Protein AF-A0A956KQP2-F1 (afdb_monomer)

Structure (mmCIF, N/CA/C/O backbone):
data_AF-A0A956KQP2-F1
#
_entry.id   AF-A0A956KQP2-F1
#
loop_
_atom_site.group_PDB
_atom_site.id
_atom_site.type_symbol
_atom_site.label_atom_id
_atom_site.label_alt_id
_atom_site.label_comp_id
_atom_site.label_asym_id
_atom_site.label_entity_id
_atom_site.label_seq_id
_atom_site.pdbx_PDB_ins_code
_atom_site.Cartn_x
_atom_site.Cartn_y
_atom_site.Cartn_z
_atom_site.occupancy
_atom_site.B_iso_or_equiv
_atom_site.auth_seq_id
_atom_site.auth_comp_id
_atom_site.auth_asym_id
_atom_site.auth_atom_id
_atom_site.pdbx_PDB_model_num
ATOM 1 N N . MET A 1 1 ? -16.377 22.459 13.473 1.00 35.81 1 MET A N 1
ATOM 2 C CA . MET A 1 1 ? -16.032 22.060 12.093 1.00 35.81 1 MET A CA 1
ATOM 3 C C . MET A 1 1 ? -15.373 20.692 12.171 1.00 35.81 1 MET A C 1
ATOM 5 O O . MET A 1 1 ? -14.244 20.601 12.634 1.00 35.81 1 MET A O 1
ATOM 9 N N . LEU A 1 2 ? -16.110 19.627 11.850 1.00 42.81 2 LEU A N 1
ATOM 10 C CA . LEU A 1 2 ? -15.559 18.274 11.747 1.00 42.81 2 LEU A CA 1
ATOM 11 C C . LEU A 1 2 ? -14.680 18.237 10.490 1.00 42.81 2 LEU A C 1
ATOM 13 O O . LEU A 1 2 ? -15.192 18.401 9.386 1.00 42.81 2 LEU A O 1
ATOM 17 N N . ARG A 1 3 ? -13.360 18.099 10.662 1.00 45.62 3 ARG A N 1
ATOM 18 C CA . ARG A 1 3 ? -12.437 17.757 9.570 1.00 45.62 3 ARG A CA 1
ATOM 19 C C . ARG A 1 3 ? -12.939 16.433 8.985 1.00 45.62 3 ARG A C 1
ATOM 21 O O . ARG A 1 3 ? -12.941 15.434 9.701 1.00 45.62 3 ARG A O 1
ATOM 28 N N . GLY A 1 4 ? -13.389 16.429 7.729 1.00 45.94 4 GLY A N 1
ATOM 29 C CA . GLY A 1 4 ? -13.520 15.180 6.972 1.00 45.94 4 GLY A CA 1
ATOM 30 C C . GLY A 1 4 ? -12.193 14.413 7.070 1.00 45.94 4 GLY A C 1
ATOM 31 O O . GLY A 1 4 ? -11.145 15.060 7.162 1.00 45.94 4 GLY A O 1
ATOM 32 N N . PRO A 1 5 ? -12.206 13.074 7.156 1.00 53.56 5 PRO A N 1
ATOM 33 C CA . PRO A 1 5 ? -11.055 12.328 7.653 1.00 53.56 5 PRO A CA 1
ATOM 34 C C . PRO A 1 5 ? -9.794 12.431 6.783 1.00 53.56 5 PRO A C 1
ATOM 36 O O . PRO A 1 5 ? -8.728 12.085 7.285 1.00 53.56 5 PRO A O 1
ATOM 39 N N . PHE A 1 6 ? -9.880 12.957 5.557 1.00 56.66 6 PHE A N 1
ATOM 40 C CA . PHE A 1 6 ? -8.748 13.054 4.639 1.00 56.66 6 PHE A CA 1
ATOM 41 C C . PHE A 1 6 ? -8.795 14.384 3.860 1.00 56.66 6 PHE A C 1
ATOM 43 O O . PHE A 1 6 ? -9.768 14.640 3.146 1.00 56.66 6 PHE A O 1
ATOM 50 N N . PRO A 1 7 ? -7.815 15.293 4.029 1.00 51.97 7 PRO A N 1
ATOM 51 C CA . PRO A 1 7 ? -7.644 16.423 3.120 1.00 51.97 7 PRO A CA 1
ATOM 52 C C . PRO A 1 7 ? -7.165 15.883 1.763 1.00 51.97 7 PRO A C 1
ATOM 54 O O . PRO A 1 7 ? -6.287 15.029 1.734 1.00 51.97 7 PRO A O 1
ATOM 57 N N . GLY A 1 8 ? -7.764 16.362 0.668 1.00 50.50 8 GLY A N 1
ATOM 58 C CA . GLY A 1 8 ? -7.518 15.865 -0.690 1.00 50.50 8 GLY A CA 1
ATOM 59 C C . GLY A 1 8 ? -6.037 15.733 -1.062 1.00 50.50 8 GLY A C 1
ATOM 60 O O . GLY A 1 8 ? -5.220 16.545 -0.630 1.00 50.50 8 GLY A O 1
ATOM 61 N N . HIS A 1 9 ? -5.750 14.685 -1.842 1.00 56.44 9 HIS A N 1
ATOM 62 C CA . HIS A 1 9 ? -4.475 14.322 -2.471 1.00 56.44 9 HIS A CA 1
ATOM 63 C C . HIS A 1 9 ? -3.229 14.819 -1.709 1.00 56.44 9 HIS A C 1
ATOM 65 O O . HIS A 1 9 ? -2.564 15.787 -2.089 1.00 56.44 9 HIS A O 1
ATOM 71 N N . ARG A 1 10 ? -2.912 14.159 -0.588 1.00 64.38 10 ARG A N 1
ATOM 72 C CA . ARG A 1 10 ? -1.593 14.287 0.039 1.00 64.38 10 ARG A CA 1
ATOM 73 C C . ARG A 1 10 ? -0.629 13.385 -0.716 1.00 64.38 10 ARG A C 1
ATOM 75 O O . ARG A 1 10 ? -0.786 12.175 -0.672 1.00 64.38 10 ARG A O 1
ATOM 82 N N . ARG A 1 11 ? 0.374 13.977 -1.368 1.00 78.25 11 ARG A N 1
ATOM 83 C CA . ARG A 1 11 ? 1.488 13.218 -1.946 1.00 78.25 11 ARG A CA 1
ATOM 84 C C . ARG A 1 11 ? 2.177 12.443 -0.826 1.00 78.25 11 ARG A C 1
ATOM 86 O O . ARG A 1 11 ? 2.672 13.053 0.129 1.00 78.25 11 ARG A O 1
ATOM 93 N N . TYR A 1 12 ? 2.178 11.124 -0.928 1.00 84.56 12 TYR A N 1
ATOM 94 C CA . TYR A 1 12 ? 2.777 10.262 0.072 1.00 84.56 12 TYR A CA 1
ATOM 95 C C . TYR A 1 12 ? 4.297 10.346 0.013 1.00 84.56 12 TYR A C 1
ATOM 97 O O . TYR A 1 12 ? 4.912 10.372 -1.053 1.00 84.56 12 TYR A O 1
ATOM 105 N N . SER A 1 13 ? 4.939 10.320 1.180 1.00 90.81 13 SER A N 1
ATOM 106 C CA . SER A 1 13 ? 6.382 10.077 1.221 1.00 90.81 13 SER A CA 1
ATOM 107 C C . SER A 1 13 ? 6.631 8.580 1.033 1.00 90.81 13 SER A C 1
ATOM 109 O O . SER A 1 13 ? 6.332 7.784 1.919 1.00 90.81 13 SER A O 1
ATOM 111 N N . ILE A 1 14 ? 7.151 8.169 -0.126 1.00 93.06 14 ILE A N 1
ATOM 112 C CA . ILE A 1 14 ? 7.361 6.750 -0.453 1.00 93.06 14 ILE A CA 1
ATOM 113 C C . ILE A 1 14 ? 8.810 6.350 -0.181 1.00 93.06 14 ILE A C 1
ATOM 115 O O . ILE A 1 14 ? 9.753 6.812 -0.831 1.00 93.06 14 ILE A O 1
ATOM 119 N N . THR A 1 15 ? 8.995 5.450 0.784 1.00 94.19 15 THR A N 1
ATOM 120 C CA . THR A 1 15 ? 10.325 4.963 1.166 1.00 94.19 15 THR A CA 1
ATOM 121 C C . THR A 1 15 ? 10.953 4.091 0.078 1.00 94.19 15 THR A C 1
ATOM 123 O O . THR A 1 15 ? 10.266 3.405 -0.676 1.00 94.19 15 THR A O 1
ATOM 126 N N . HIS A 1 16 ? 12.288 4.038 0.033 1.00 93.06 16 HIS A N 1
ATOM 127 C CA . HIS A 1 16 ? 13.000 3.141 -0.887 1.00 93.06 16 HIS A CA 1
ATOM 128 C C . HIS A 1 16 ? 12.628 1.664 -0.669 1.00 93.06 16 HIS A C 1
ATOM 130 O O . HIS A 1 16 ? 12.463 0.925 -1.633 1.00 93.06 16 HIS A O 1
ATOM 136 N N . ARG A 1 17 ? 12.398 1.250 0.586 1.00 93.50 17 ARG A N 1
ATOM 137 C CA . ARG A 1 17 ? 11.933 -0.104 0.916 1.00 93.50 17 ARG A CA 1
ATOM 138 C C . ARG A 1 17 ? 10.581 -0.425 0.275 1.00 93.50 17 ARG A C 1
ATOM 140 O O . ARG A 1 17 ? 10.408 -1.530 -0.231 1.00 93.50 17 ARG A O 1
ATOM 147 N N . ALA A 1 18 ? 9.635 0.514 0.293 1.00 93.62 18 ALA A N 1
ATOM 148 C CA . ALA A 1 18 ? 8.341 0.327 -0.354 1.00 93.62 18 ALA A CA 1
ATOM 149 C C . ALA A 1 18 ? 8.488 0.134 -1.870 1.00 93.62 18 ALA A C 1
ATOM 151 O O . ALA A 1 18 ? 7.880 -0.782 -2.414 1.00 93.62 18 ALA A O 1
ATOM 152 N N . VAL A 1 19 ? 9.353 0.922 -2.519 1.00 93.94 19 VAL A N 1
ATOM 153 C CA . VAL A 1 19 ? 9.646 0.798 -3.959 1.00 93.94 19 VAL A CA 1
ATOM 154 C C . VAL A 1 19 ? 10.289 -0.546 -4.291 1.00 93.94 19 VAL A C 1
ATOM 156 O O . VAL A 1 19 ? 9.831 -1.233 -5.198 1.00 93.94 19 VAL A O 1
ATOM 159 N N . GLN A 1 20 ? 11.304 -0.964 -3.529 1.00 93.38 20 GLN A N 1
ATOM 160 C CA . GLN A 1 20 ? 11.955 -2.261 -3.731 1.00 93.38 20 GLN A CA 1
ATOM 161 C C . GLN A 1 20 ? 10.961 -3.416 -3.594 1.00 93.38 20 GLN A C 1
ATOM 163 O O . GLN A 1 20 ? 10.913 -4.294 -4.451 1.00 93.38 20 GLN A O 1
ATOM 168 N N . ARG A 1 21 ? 10.113 -3.389 -2.556 1.00 93.88 21 ARG A N 1
ATOM 169 C CA . ARG A 1 21 ? 9.081 -4.418 -2.374 1.00 93.88 21 ARG A CA 1
ATOM 170 C C . ARG A 1 21 ? 8.035 -4.390 -3.476 1.00 93.88 21 ARG A C 1
ATOM 172 O O . ARG A 1 21 ? 7.604 -5.454 -3.901 1.00 93.88 21 ARG A O 1
ATOM 179 N N . LEU A 1 22 ? 7.649 -3.214 -3.961 1.00 92.38 22 LEU A N 1
ATOM 180 C CA . LEU A 1 22 ? 6.743 -3.104 -5.101 1.00 92.38 22 LEU A CA 1
ATOM 181 C C . LEU A 1 22 ? 7.351 -3.746 -6.356 1.00 92.38 22 LEU A C 1
ATOM 183 O O . LEU A 1 22 ? 6.675 -4.533 -7.008 1.00 92.38 22 LEU A O 1
ATOM 187 N N . ARG A 1 23 ? 8.631 -3.482 -6.648 1.00 91.62 23 ARG A N 1
ATOM 188 C CA . ARG A 1 23 ? 9.341 -4.078 -7.792 1.00 91.62 23 ARG A CA 1
ATOM 189 C C . ARG A 1 23 ? 9.412 -5.605 -7.695 1.00 91.62 23 ARG A C 1
ATOM 191 O O . ARG A 1 23 ? 9.147 -6.291 -8.672 1.00 91.62 23 ARG A O 1
ATOM 198 N N . GLU A 1 24 ? 9.707 -6.141 -6.512 1.00 91.50 24 GLU A N 1
ATOM 199 C CA . GLU A 1 24 ? 9.720 -7.594 -6.276 1.00 91.50 24 GLU A CA 1
ATOM 200 C C . GLU A 1 24 ? 8.345 -8.246 -6.492 1.00 91.50 24 GLU A C 1
ATOM 202 O O . GLU A 1 24 ? 8.265 -9.382 -6.955 1.00 91.50 24 GLU A O 1
ATOM 207 N N . LEU A 1 25 ? 7.268 -7.545 -6.127 1.00 90.62 25 LEU A N 1
ATOM 208 C CA . LEU A 1 25 ? 5.897 -8.048 -6.231 1.00 90.62 25 LEU A CA 1
ATOM 209 C C . LEU A 1 25 ? 5.309 -7.880 -7.638 1.00 90.62 25 LEU A C 1
ATOM 211 O O . LEU A 1 25 ? 4.392 -8.614 -7.994 1.00 90.62 25 LEU A O 1
ATOM 215 N N . VAL A 1 26 ? 5.825 -6.939 -8.433 1.00 88.88 26 VAL A N 1
ATOM 216 C CA . VAL A 1 26 ? 5.285 -6.576 -9.751 1.00 88.88 26 VAL A CA 1
ATOM 217 C C . VAL A 1 26 ? 6.406 -6.560 -10.802 1.00 88.88 26 VAL A C 1
ATOM 219 O O . VAL A 1 26 ? 6.728 -5.506 -11.357 1.00 88.88 26 VAL A O 1
ATOM 222 N N . PRO A 1 27 ? 7.002 -7.724 -11.130 1.00 83.62 27 PRO A N 1
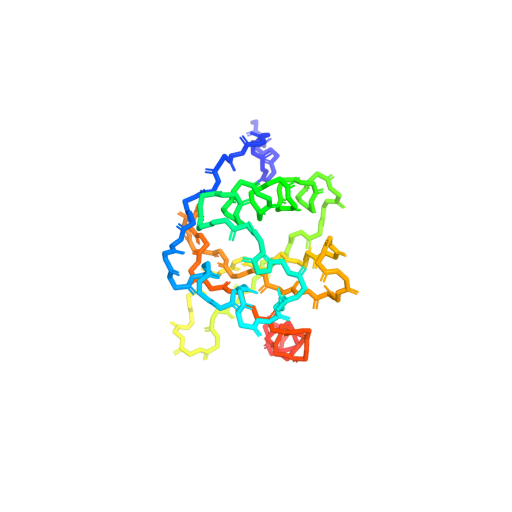ATOM 223 C CA . PRO A 1 27 ? 8.122 -7.801 -12.075 1.00 83.62 27 PRO A CA 1
ATOM 224 C C . PRO A 1 27 ? 7.743 -7.348 -13.493 1.00 83.62 27 PRO A C 1
ATOM 226 O O . PRO A 1 27 ? 8.588 -6.936 -14.278 1.00 83.62 27 PRO A O 1
ATOM 229 N N .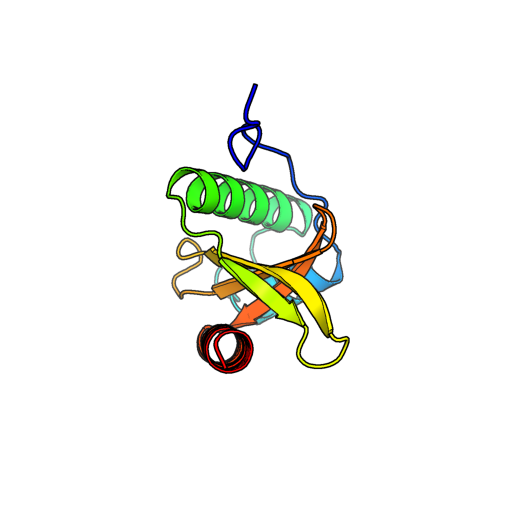 SER A 1 28 ? 6.452 -7.345 -13.838 1.00 84.00 28 SER A N 1
ATOM 230 C CA . SER A 1 28 ? 5.970 -6.824 -15.123 1.00 84.00 28 SER A CA 1
ATOM 231 C C . SER A 1 28 ? 6.201 -5.318 -15.321 1.00 84.00 28 SER A C 1
ATOM 233 O O . SER A 1 28 ? 5.936 -4.820 -16.410 1.00 84.00 28 SER A O 1
ATOM 235 N N . MET A 1 29 ? 6.643 -4.586 -14.291 1.00 81.19 29 MET A N 1
ATOM 236 C CA . MET A 1 29 ? 6.969 -3.155 -14.349 1.00 81.19 29 MET A CA 1
ATOM 237 C C . MET A 1 29 ? 8.479 -2.873 -14.301 1.00 81.19 29 MET A C 1
ATOM 239 O O . MET A 1 29 ? 8.879 -1.764 -13.956 1.00 81.19 29 MET A O 1
ATOM 243 N N . ASP A 1 30 ? 9.324 -3.846 -14.654 1.00 77.50 30 ASP A N 1
ATOM 244 C CA . ASP A 1 30 ? 10.786 -3.693 -14.616 1.00 77.50 30 ASP A CA 1
ATOM 245 C C . ASP A 1 30 ? 11.334 -2.555 -15.496 1.00 77.50 30 ASP A C 1
ATOM 247 O O . ASP A 1 30 ? 12.404 -2.021 -15.192 1.00 77.50 30 ASP A O 1
ATOM 251 N N . ASP A 1 31 ? 10.584 -2.142 -16.524 1.00 82.62 31 ASP A N 1
ATOM 252 C CA . ASP A 1 31 ? 10.921 -1.014 -17.403 1.00 82.62 31 ASP A CA 1
ATOM 253 C C . ASP A 1 31 ? 10.812 0.359 -16.712 1.00 82.62 31 ASP A C 1
ATOM 255 O O . ASP A 1 31 ? 11.362 1.344 -17.209 1.00 82.62 31 ASP A O 1
ATOM 259 N N . LEU A 1 32 ? 10.103 0.451 -15.579 1.00 86.50 32 LEU A N 1
ATOM 260 C CA . LEU A 1 32 ? 10.027 1.677 -14.786 1.00 86.50 32 LEU A CA 1
ATOM 261 C C . LEU A 1 32 ? 11.251 1.793 -13.879 1.00 86.50 32 LEU A C 1
ATOM 263 O O . LEU A 1 32 ? 11.676 0.826 -13.242 1.00 86.50 32 LEU A O 1
ATOM 267 N N . ASP A 1 33 ? 11.801 2.998 -13.773 1.00 90.38 33 ASP A N 1
ATOM 268 C CA . ASP A 1 33 ? 12.779 3.315 -12.741 1.00 90.38 33 ASP A CA 1
ATOM 269 C C . ASP A 1 33 ? 12.097 3.527 -11.375 1.00 90.38 33 ASP A C 1
ATOM 271 O O . ASP A 1 33 ? 10.873 3.471 -11.221 1.00 90.38 33 ASP A O 1
ATOM 275 N N . ASP A 1 34 ? 12.906 3.726 -10.336 1.00 90.00 34 ASP A N 1
ATOM 276 C CA . ASP A 1 34 ? 12.399 3.913 -8.977 1.00 90.00 34 ASP A CA 1
ATOM 277 C C . ASP A 1 34 ? 11.529 5.172 -8.830 1.00 90.00 34 ASP A C 1
ATOM 279 O O . ASP A 1 34 ? 10.714 5.233 -7.913 1.00 90.00 34 ASP A O 1
ATOM 283 N N . GLU A 1 35 ? 11.711 6.197 -9.666 1.00 90.69 35 GLU A N 1
ATOM 284 C CA . GLU A 1 35 ? 10.891 7.413 -9.632 1.00 90.69 35 GLU A CA 1
ATOM 285 C C . GLU A 1 35 ? 9.527 7.161 -10.282 1.00 90.69 35 GLU A C 1
ATOM 287 O O . GLU A 1 35 ? 8.503 7.423 -9.654 1.00 90.69 35 GLU A O 1
ATOM 292 N N . GLY A 1 36 ? 9.494 6.503 -11.442 1.00 91.75 36 GLY A N 1
ATOM 293 C CA . GLY A 1 36 ? 8.256 6.082 -12.094 1.00 91.75 36 GLY A CA 1
ATOM 294 C C . GLY A 1 36 ? 7.425 5.116 -11.246 1.00 91.75 36 GLY A C 1
ATOM 295 O O . GLY A 1 36 ? 6.200 5.230 -11.201 1.00 91.75 36 GLY A O 1
ATOM 296 N N . LEU A 1 37 ? 8.065 4.198 -10.511 1.00 91.50 37 LEU A N 1
ATOM 297 C CA . LEU A 1 37 ? 7.366 3.329 -9.554 1.00 91.50 37 LEU A CA 1
ATOM 298 C C . LEU A 1 37 ? 6.777 4.112 -8.374 1.00 91.50 37 LEU A C 1
ATOM 300 O O . LEU A 1 37 ? 5.694 3.765 -7.901 1.00 91.50 37 LEU A O 1
ATOM 304 N N . ARG A 1 38 ? 7.468 5.154 -7.891 1.00 92.38 38 ARG A N 1
ATOM 305 C CA . ARG A 1 38 ? 6.942 6.022 -6.827 1.00 92.38 38 ARG A CA 1
ATOM 306 C C . ARG A 1 38 ? 5.735 6.799 -7.308 1.00 92.38 38 ARG A C 1
ATOM 308 O O . ARG A 1 38 ? 4.717 6.757 -6.632 1.00 92.38 38 ARG A O 1
ATOM 315 N N . ASP A 1 39 ? 5.838 7.462 -8.453 1.00 91.62 39 ASP A N 1
ATOM 316 C CA . ASP A 1 39 ? 4.743 8.275 -8.979 1.00 91.62 39 ASP A CA 1
ATOM 317 C C . ASP A 1 39 ? 3.508 7.413 -9.253 1.00 91.62 39 ASP A C 1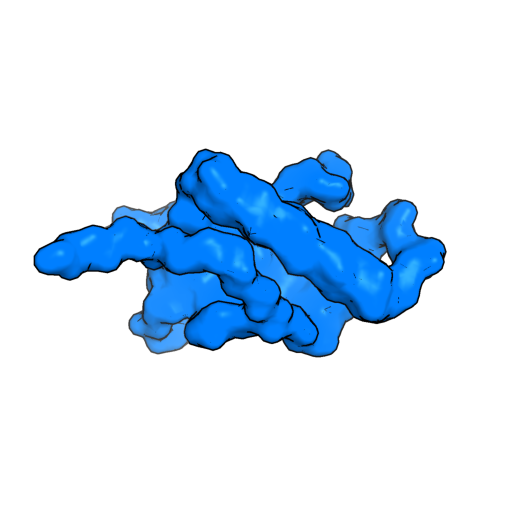
ATOM 319 O O . ASP A 1 39 ? 2.409 7.750 -8.824 1.00 91.62 39 ASP A O 1
ATOM 323 N N . ARG A 1 40 ? 3.690 6.225 -9.840 1.00 91.88 40 ARG A N 1
ATOM 324 C CA . ARG A 1 40 ? 2.579 5.298 -10.075 1.00 91.88 40 ARG A CA 1
ATOM 325 C C . ARG A 1 40 ? 1.957 4.766 -8.782 1.00 91.88 40 ARG A C 1
ATOM 327 O O . ARG A 1 40 ? 0.745 4.582 -8.711 1.00 91.88 40 ARG A O 1
ATOM 334 N N . LEU A 1 41 ? 2.771 4.491 -7.762 1.00 92.75 41 LEU A N 1
ATOM 335 C CA . LEU A 1 41 ? 2.256 4.087 -6.454 1.00 92.75 41 LEU A CA 1
ATOM 336 C C . LEU A 1 41 ? 1.501 5.238 -5.777 1.00 92.75 41 LEU A C 1
ATOM 338 O O . LEU A 1 41 ? 0.449 4.992 -5.201 1.00 92.75 41 LEU A O 1
ATOM 342 N N . ASP A 1 42 ? 2.004 6.468 -5.861 1.00 91.94 42 ASP A N 1
ATOM 343 C CA . ASP A 1 42 ? 1.345 7.660 -5.319 1.00 91.94 42 ASP A CA 1
ATOM 344 C C . ASP A 1 42 ? -0.025 7.892 -5.974 1.00 91.94 42 ASP A C 1
ATOM 346 O O . ASP A 1 42 ? -1.024 8.025 -5.268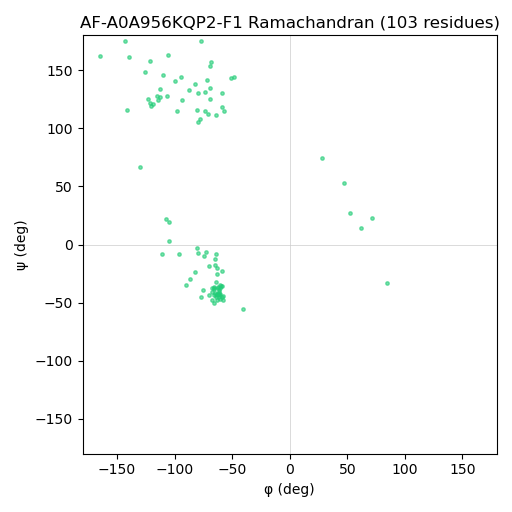 1.00 91.94 42 ASP A O 1
ATOM 350 N N . GLU A 1 43 ? -0.100 7.818 -7.307 1.00 91.88 43 GLU A N 1
ATOM 351 C CA . GLU A 1 43 ? -1.357 7.915 -8.062 1.00 91.88 43 GLU A CA 1
ATOM 352 C C . GLU A 1 43 ? -2.364 6.833 -7.643 1.00 91.88 43 GLU A C 1
ATOM 354 O O . GLU A 1 43 ? -3.529 7.130 -7.353 1.00 91.88 43 GLU A O 1
ATOM 359 N N . ALA A 1 44 ? -1.914 5.576 -7.554 1.00 92.44 44 ALA A N 1
ATOM 360 C CA . ALA A 1 44 ? -2.762 4.458 -7.151 1.00 92.44 44 ALA A CA 1
ATOM 361 C C . ALA A 1 44 ? -3.293 4.622 -5.716 1.00 92.44 44 ALA A C 1
ATOM 363 O O . ALA A 1 44 ? -4.448 4.287 -5.437 1.00 92.44 44 ALA A O 1
ATOM 364 N N . LEU A 1 45 ? -2.472 5.152 -4.804 1.00 91.88 45 LEU A N 1
ATOM 365 C CA . LEU A 1 45 ? -2.876 5.437 -3.427 1.00 91.88 45 LEU A CA 1
ATOM 366 C C . LEU A 1 45 ? -3.897 6.565 -3.366 1.00 91.88 45 LEU A C 1
ATOM 368 O O . LEU A 1 45 ? -4.931 6.398 -2.721 1.00 91.88 45 LEU A O 1
ATOM 372 N N . GLY A 1 46 ? -3.646 7.669 -4.068 1.00 89.75 46 GLY A N 1
ATOM 373 C CA . GLY A 1 46 ? -4.569 8.796 -4.126 1.00 89.75 46 GLY A CA 1
ATOM 374 C C . GLY A 1 46 ? -5.944 8.380 -4.646 1.00 89.75 46 GLY A C 1
ATOM 375 O O . GLY A 1 46 ? -6.965 8.698 -4.037 1.00 89.75 46 GLY A O 1
ATOM 376 N N . LYS A 1 47 ? -5.984 7.566 -5.705 1.00 90.50 47 LYS A N 1
ATOM 377 C CA . LYS A 1 47 ? -7.235 7.008 -6.231 1.00 90.50 47 LYS A CA 1
ATOM 378 C C . LYS A 1 47 ? -7.927 6.074 -5.238 1.00 90.50 47 LYS A C 1
ATOM 380 O O . LYS A 1 47 ? -9.134 6.171 -5.036 1.00 90.50 47 LYS A O 1
ATOM 385 N N . ALA A 1 48 ? -7.182 5.177 -4.594 1.00 90.19 48 ALA A N 1
ATOM 386 C CA . ALA A 1 48 ? -7.753 4.270 -3.603 1.00 90.19 48 ALA A CA 1
ATOM 387 C C . ALA A 1 48 ? -8.314 5.016 -2.375 1.00 90.19 48 ALA A C 1
ATOM 389 O O . ALA A 1 48 ? -9.310 4.583 -1.789 1.00 90.19 48 ALA A O 1
ATOM 390 N N . GLU A 1 49 ? -7.720 6.147 -1.993 1.00 87.12 49 GLU A N 1
ATOM 391 C CA . GLU A 1 49 ? -8.268 7.033 -0.964 1.00 87.12 49 GLU A CA 1
ATOM 392 C C . GLU A 1 49 ? -9.530 7.763 -1.404 1.00 87.12 49 GLU A C 1
ATOM 394 O O . GLU A 1 49 ? -10.485 7.837 -0.629 1.00 87.12 49 GLU A O 1
ATOM 399 N N . GLU A 1 50 ? -9.555 8.279 -2.633 1.00 88.19 50 GLU A N 1
ATOM 400 C CA . GLU A 1 50 ? -10.744 8.902 -3.221 1.00 88.19 50 GLU A CA 1
ATOM 401 C C . GLU A 1 50 ? -11.915 7.908 -3.298 1.00 88.19 50 GLU A C 1
ATOM 403 O O . GLU A 1 50 ? -13.056 8.274 -3.009 1.00 88.19 50 GLU A O 1
ATOM 408 N N . ASP A 1 51 ? -11.618 6.632 -3.557 1.00 88.75 51 ASP A N 1
ATOM 409 C CA . ASP A 1 51 ? -12.570 5.516 -3.508 1.00 88.75 51 ASP A CA 1
ATOM 410 C C . ASP A 1 51 ? -12.984 5.118 -2.072 1.00 88.75 51 ASP A C 1
ATOM 412 O O . ASP A 1 51 ? -13.840 4.249 -1.883 1.00 88.75 51 ASP A O 1
ATOM 416 N N . GLY A 1 52 ? -12.376 5.706 -1.036 1.00 87.50 52 GLY A N 1
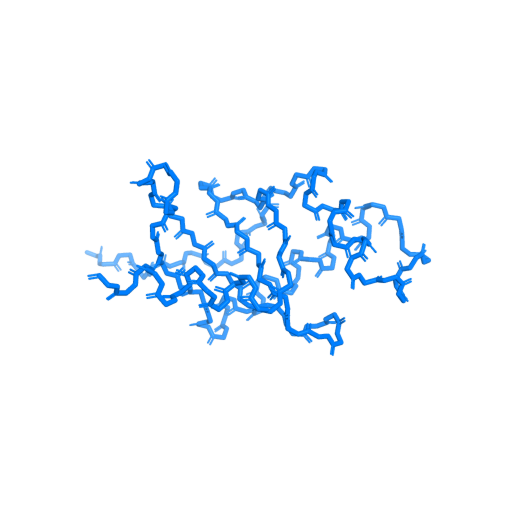ATOM 417 C CA . GLY A 1 52 ? -12.658 5.397 0.367 1.00 87.50 52 GLY A CA 1
ATOM 418 C C . GLY A 1 52 ? -12.153 4.025 0.826 1.00 87.50 52 GLY A C 1
ATOM 419 O O . GLY A 1 52 ? -12.671 3.478 1.800 1.00 87.50 52 GLY A O 1
ATOM 420 N N . LYS A 1 53 ? -11.148 3.453 0.148 1.00 89.44 53 LYS A N 1
ATOM 421 C CA . LYS A 1 53 ? -10.608 2.113 0.444 1.00 89.44 53 LYS A CA 1
ATOM 422 C C . LYS A 1 53 ? -9.635 2.081 1.631 1.00 89.44 53 LYS A C 1
ATOM 424 O O . LYS A 1 53 ? -9.211 1.001 2.038 1.00 89.44 53 LYS A O 1
ATOM 429 N N . ALA A 1 54 ? -9.256 3.234 2.182 1.00 89.88 54 ALA A N 1
ATOM 430 C CA . ALA A 1 54 ? -8.300 3.321 3.282 1.00 89.88 54 ALA A CA 1
ATOM 431 C C . ALA A 1 54 ? -8.868 2.758 4.595 1.00 89.88 54 ALA A C 1
ATOM 433 O O . ALA A 1 54 ? -9.895 3.215 5.100 1.00 89.88 54 ALA A O 1
ATOM 434 N N . VAL A 1 55 ? -8.157 1.798 5.192 1.00 89.62 55 VAL A N 1
ATOM 435 C CA . VAL A 1 55 ? -8.556 1.138 6.440 1.00 89.62 55 VAL A CA 1
ATOM 436 C C . VAL A 1 55 ? -7.573 1.471 7.554 1.00 89.62 55 VAL A C 1
ATOM 438 O O . VAL A 1 55 ? -6.374 1.226 7.444 1.00 89.62 55 VAL A O 1
ATOM 441 N N . ARG A 1 56 ? -8.085 2.006 8.665 1.00 87.75 56 ARG A N 1
ATOM 442 C CA . ARG A 1 56 ? -7.302 2.207 9.892 1.00 87.75 56 ARG A CA 1
ATOM 443 C C . ARG A 1 56 ? -7.202 0.890 10.651 1.00 87.75 56 ARG A C 1
ATOM 445 O O . ARG A 1 56 ? -8.219 0.250 10.896 1.00 87.75 56 ARG A O 1
ATOM 452 N N . THR A 1 57 ? -5.993 0.517 11.041 1.00 83.38 57 THR A N 1
ATOM 453 C CA . THR A 1 57 ? -5.711 -0.691 11.821 1.00 83.38 57 THR A CA 1
ATOM 454 C C . THR A 1 57 ? -4.581 -0.422 12.819 1.00 83.38 57 THR A C 1
ATOM 456 O O . THR A 1 57 ? -3.973 0.651 12.810 1.00 83.38 57 THR A O 1
ATOM 459 N N . LEU A 1 58 ? -4.280 -1.394 13.675 1.00 80.31 58 LEU A N 1
ATOM 460 C CA . LEU A 1 58 ? -3.080 -1.395 14.507 1.00 80.31 58 LEU A CA 1
ATOM 461 C C . LEU A 1 58 ? -2.000 -2.284 13.883 1.00 80.31 58 LEU A C 1
ATOM 463 O O . LEU A 1 58 ? -2.287 -3.350 13.335 1.00 80.31 58 LEU A O 1
ATOM 467 N N . ASP A 1 59 ? -0.751 -1.834 13.962 1.00 76.94 59 ASP A N 1
ATOM 468 C CA . ASP A 1 59 ? 0.424 -2.659 13.708 1.00 76.94 59 ASP A CA 1
ATOM 469 C C . ASP A 1 59 ? 0.471 -3.757 14.779 1.00 76.94 59 ASP A C 1
ATOM 471 O O . ASP A 1 59 ? 0.679 -3.471 15.957 1.00 76.94 59 ASP A O 1
ATOM 475 N N . ALA A 1 60 ? 0.259 -5.016 14.396 1.00 64.25 60 ALA A N 1
ATOM 476 C CA . ALA A 1 60 ? 0.175 -6.118 15.356 1.00 64.25 60 ALA A CA 1
ATOM 477 C C . ALA A 1 60 ? 1.494 -6.380 16.115 1.00 64.25 60 ALA A C 1
ATOM 479 O O . ALA A 1 60 ? 1.476 -7.053 17.144 1.00 64.25 60 ALA A O 1
ATOM 480 N N . MET A 1 61 ? 2.635 -5.888 15.617 1.00 68.88 61 MET A N 1
ATOM 481 C CA . MET A 1 61 ? 3.931 -6.036 16.284 1.00 68.88 61 MET A CA 1
ATOM 482 C C . MET A 1 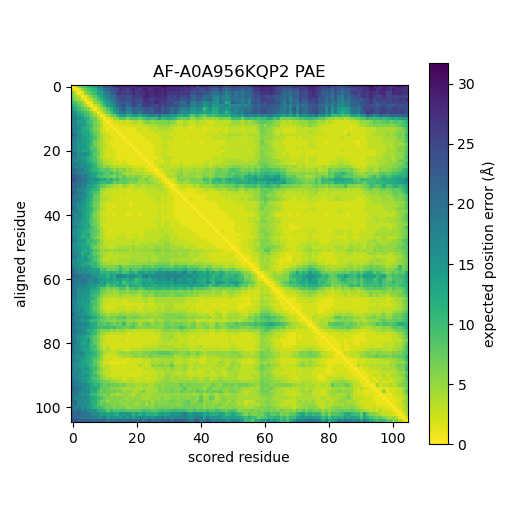61 ? 4.225 -4.871 17.233 1.00 68.88 61 MET A C 1
ATOM 484 O O . MET A 1 61 ? 4.851 -5.085 18.270 1.00 68.88 61 MET A O 1
ATOM 488 N N . LEU A 1 62 ? 3.789 -3.655 16.891 1.00 67.62 62 LEU A N 1
ATOM 489 C CA . LEU A 1 62 ? 4.138 -2.427 17.617 1.00 67.62 62 LEU A CA 1
ATOM 490 C C . LEU A 1 62 ? 2.967 -1.793 18.387 1.00 67.62 62 LEU A C 1
ATOM 492 O O . LEU A 1 62 ? 3.190 -0.881 19.175 1.00 67.62 62 LEU A O 1
ATOM 496 N N . ASN A 1 63 ? 1.732 -2.277 18.206 1.00 73.88 63 ASN A N 1
ATOM 497 C CA . ASN A 1 63 ? 0.493 -1.661 18.709 1.00 73.88 63 ASN A CA 1
ATOM 498 C C . ASN A 1 63 ? 0.347 -0.176 18.329 1.00 73.88 63 ASN A C 1
ATOM 500 O O . ASN A 1 63 ? -0.309 0.603 19.022 1.00 73.88 63 ASN A O 1
ATOM 504 N N . GLU A 1 64 ? 0.953 0.223 17.214 1.00 81.00 64 GLU A N 1
ATOM 505 C CA . GLU A 1 64 ? 0.899 1.590 16.708 1.00 81.00 64 GLU A CA 1
ATOM 506 C C . GLU A 1 64 ? -0.228 1.743 15.679 1.00 81.00 64 GLU A C 1
ATOM 508 O O . GLU A 1 64 ? -0.462 0.824 14.888 1.00 81.00 64 GLU A O 1
ATOM 513 N N . PRO A 1 65 ? -0.915 2.898 15.627 1.00 83.50 65 PRO A N 1
ATOM 514 C CA . PRO A 1 65 ? -1.857 3.195 14.556 1.00 83.50 65 PRO A CA 1
ATOM 515 C C . PRO A 1 65 ? -1.178 3.170 13.185 1.00 83.50 65 PRO A C 1
ATOM 517 O O . PRO A 1 65 ? -0.168 3.836 12.967 1.00 83.50 65 PRO A O 1
ATOM 520 N N . GLN A 1 66 ? -1.772 2.451 12.238 1.00 87.81 66 GLN A N 1
ATOM 521 C CA . GLN A 1 66 ? -1.352 2.456 10.840 1.00 87.81 66 GLN A CA 1
ATOM 522 C C . GLN A 1 66 ? -2.564 2.453 9.905 1.00 87.81 66 GLN A C 1
ATOM 524 O O . GLN A 1 66 ? -3.681 2.096 10.292 1.00 87.81 66 GLN A O 1
ATOM 529 N N . VAL A 1 67 ? -2.345 2.843 8.654 1.00 90.31 67 VAL A N 1
ATOM 530 C CA . VAL A 1 67 ? -3.359 2.776 7.599 1.00 90.31 67 VAL A CA 1
ATOM 531 C C . VAL A 1 67 ? -2.928 1.747 6.564 1.00 90.31 67 VAL A C 1
ATOM 533 O O . VAL A 1 67 ? -1.772 1.715 6.150 1.00 90.31 67 VAL A O 1
ATOM 536 N N . LEU A 1 68 ? -3.863 0.891 6.168 1.00 91.44 68 LEU A N 1
ATOM 537 C CA . LEU A 1 68 ? -3.724 -0.026 5.048 1.00 91.44 68 LEU A CA 1
ATOM 538 C C . LEU A 1 68 ? -4.574 0.479 3.893 1.00 91.44 68 LEU A C 1
ATOM 540 O O . LEU A 1 68 ? -5.772 0.709 4.065 1.00 91.44 68 LEU A O 1
ATOM 544 N N . ILE A 1 69 ? -3.965 0.612 2.719 1.00 92.56 69 ILE A N 1
ATOM 545 C CA . ILE A 1 69 ? -4.678 0.970 1.492 1.00 92.56 69 ILE A CA 1
ATOM 546 C C . ILE A 1 69 ? -4.483 -0.150 0.470 1.00 92.56 69 ILE A C 1
ATOM 548 O O . ILE A 1 69 ? -3.335 -0.439 0.114 1.00 92.56 69 ILE A O 1
ATOM 552 N N . PRO A 1 70 ? -5.564 -0.807 0.012 1.00 92.50 70 PRO A N 1
ATOM 553 C CA . PRO A 1 70 ? -5.480 -1.748 -1.090 1.00 92.50 70 PRO A CA 1
ATOM 554 C C . PRO A 1 70 ? -5.289 -0.989 -2.408 1.00 92.50 70 PRO A C 1
ATOM 556 O O . PRO A 1 70 ? -6.040 -0.062 -2.706 1.00 92.50 70 PRO A O 1
ATOM 559 N N . VAL A 1 71 ? -4.313 -1.417 -3.204 1.00 91.94 71 VAL A N 1
ATOM 560 C CA . VAL A 1 71 ? -4.039 -0.904 -4.549 1.00 91.94 71 VAL A CA 1
ATOM 561 C C . VAL A 1 71 ? -4.192 -2.035 -5.561 1.00 91.94 71 VAL A C 1
ATOM 563 O O . VAL A 1 71 ? -3.537 -3.070 -5.462 1.00 91.94 71 VAL A O 1
ATOM 566 N N . ASP A 1 72 ? -5.091 -1.851 -6.523 1.00 89.38 72 ASP A N 1
ATOM 567 C CA . ASP A 1 72 ? -5.459 -2.838 -7.544 1.00 89.38 72 ASP A CA 1
ATOM 568 C C . ASP A 1 72 ? -4.878 -2.527 -8.939 1.00 89.38 72 ASP A C 1
ATOM 570 O O .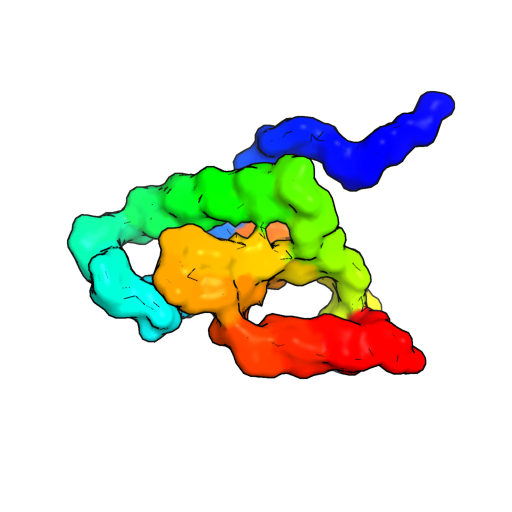 ASP A 1 72 ? -5.091 -3.272 -9.893 1.00 89.38 72 ASP A O 1
ATOM 574 N N . GLU A 1 73 ? -4.081 -1.462 -9.063 1.00 84.88 73 GLU A N 1
ATOM 575 C CA . GLU A 1 73 ? -3.525 -0.989 -10.344 1.00 84.88 73 GLU A CA 1
ATOM 576 C C . GLU A 1 73 ? -2.284 -1.753 -10.839 1.00 84.88 73 GLU A C 1
ATOM 578 O O . GLU A 1 73 ? -1.773 -1.490 -11.931 1.00 84.88 73 GLU A O 1
ATOM 583 N N . PHE A 1 74 ? -1.802 -2.713 -10.051 1.00 85.31 74 PHE A N 1
ATOM 584 C CA . PHE A 1 74 ? -0.577 -3.470 -10.314 1.00 85.31 74 PHE A CA 1
ATOM 585 C C . PHE A 1 74 ? -0.844 -4.902 -10.815 1.00 85.31 74 PHE A C 1
ATOM 587 O O . PHE A 1 74 ? 0.029 -5.761 -10.749 1.00 85.31 74 PHE A O 1
ATOM 594 N N . GLY A 1 75 ? -2.053 -5.174 -11.320 1.00 80.25 75 GLY A N 1
ATOM 595 C CA . GLY A 1 75 ? -2.472 -6.484 -11.841 1.00 80.25 75 GLY A CA 1
ATOM 596 C C . GLY A 1 75 ? -2.966 -7.452 -10.761 1.00 80.25 75 GLY A C 1
ATOM 597 O O . GLY A 1 75 ? -3.909 -8.204 -10.998 1.00 80.25 75 GLY A O 1
ATOM 598 N N . GLU A 1 76 ? -2.402 -7.372 -9.559 1.00 84.25 76 GLU A N 1
ATOM 599 C CA . GLU A 1 76 ? -2.913 -8.015 -8.349 1.00 84.25 76 GLU A CA 1
ATOM 600 C C . GLU A 1 76 ? -3.200 -6.971 -7.263 1.00 84.25 76 GLU A C 1
ATOM 602 O O . GLU A 1 76 ? -2.651 -5.869 -7.277 1.00 84.25 76 GLU A O 1
ATOM 607 N N . VAL A 1 77 ? -4.063 -7.322 -6.303 1.00 87.75 77 VAL A N 1
ATOM 608 C CA . VAL A 1 77 ? -4.336 -6.453 -5.151 1.00 87.75 77 VAL A CA 1
ATOM 609 C C . VAL A 1 77 ? -3.142 -6.498 -4.205 1.00 87.75 77 VAL A C 1
ATOM 611 O O . VAL A 1 77 ? -2.861 -7.530 -3.592 1.00 87.75 77 VAL A O 1
ATOM 614 N N . LEU A 1 78 ? -2.467 -5.368 -4.051 1.00 93.19 78 LEU A N 1
ATOM 615 C CA . LEU A 1 78 ? -1.426 -5.171 -3.050 1.00 93.19 78 LEU A CA 1
ATOM 616 C C . LEU A 1 78 ? -1.955 -4.287 -1.923 1.00 93.19 78 LEU A C 1
ATOM 618 O O . LEU A 1 78 ? -2.957 -3.598 -2.079 1.00 93.19 78 LEU A O 1
ATOM 622 N N . PHE A 1 79 ? -1.275 -4.291 -0.783 1.00 92.44 79 PHE A N 1
ATOM 623 C CA . PHE A 1 79 ? -1.597 -3.419 0.342 1.00 92.44 79 PHE A CA 1
ATOM 624 C C . PHE A 1 79 ? -0.405 -2.542 0.689 1.00 92.44 79 PHE A C 1
ATOM 626 O O . PHE A 1 79 ? 0.665 -3.047 1.027 1.00 92.44 79 PHE A O 1
ATOM 633 N N . ALA A 1 80 ? -0.590 -1.229 0.646 1.00 93.06 80 ALA A N 1
ATOM 634 C CA . ALA A 1 80 ? 0.392 -0.284 1.151 1.00 93.06 80 ALA A CA 1
ATOM 635 C C . ALA A 1 80 ? 0.162 -0.035 2.643 1.00 93.06 80 ALA A C 1
ATOM 637 O O . ALA A 1 80 ? -0.968 0.212 3.067 1.00 93.06 80 ALA A O 1
ATOM 638 N N . ILE A 1 81 ? 1.240 -0.081 3.429 1.00 92.00 81 ILE A N 1
ATOM 639 C CA . ILE A 1 81 ? 1.223 0.356 4.825 1.00 92.00 81 ILE A CA 1
ATOM 640 C C . ILE A 1 81 ? 1.660 1.811 4.879 1.00 92.00 81 ILE A C 1
ATOM 642 O O . ILE A 1 81 ? 2.770 2.149 4.456 1.00 92.00 81 ILE A O 1
ATOM 646 N N . ILE A 1 82 ? 0.813 2.642 5.471 1.00 90.81 82 ILE A N 1
ATOM 647 C CA . ILE A 1 82 ? 1.076 4.053 5.712 1.00 90.81 82 ILE A CA 1
ATOM 648 C C . ILE A 1 82 ? 1.197 4.288 7.213 1.00 90.81 82 ILE A C 1
ATOM 65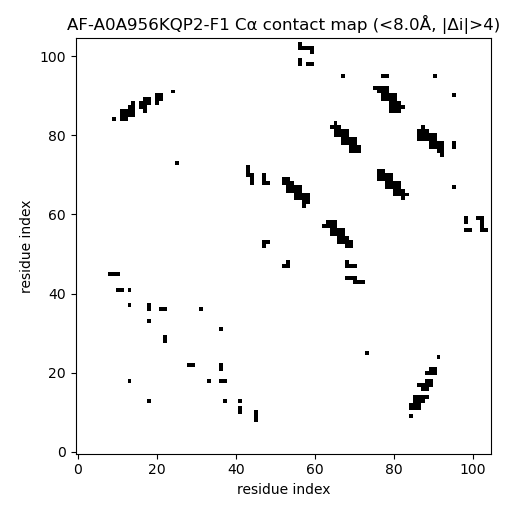0 O O . ILE A 1 82 ? 0.300 3.950 7.993 1.00 90.81 82 ILE A O 1
ATOM 654 N N . LYS A 1 83 ? 2.308 4.913 7.602 1.00 88.50 83 LYS A N 1
ATOM 655 C CA . LYS A 1 83 ? 2.548 5.449 8.944 1.00 88.50 83 LYS A CA 1
ATOM 656 C C . LYS A 1 83 ? 2.862 6.932 8.806 1.00 88.50 83 LYS A C 1
ATOM 658 O O . LYS A 1 83 ? 3.745 7.275 8.033 1.00 88.50 83 LYS A O 1
ATOM 663 N N . GLU A 1 84 ? 2.125 7.793 9.507 1.00 85.62 84 GLU A N 1
ATOM 664 C CA . GLU A 1 84 ? 2.352 9.252 9.503 1.00 85.62 84 GLU A CA 1
ATOM 665 C C . GLU A 1 84 ? 2.541 9.848 8.087 1.00 85.62 84 GLU A C 1
ATOM 667 O O . GLU A 1 84 ? 3.547 10.489 7.799 1.00 85.62 84 GLU A O 1
ATOM 672 N N . ASP A 1 85 ? 1.604 9.582 7.166 1.00 85.00 85 ASP A N 1
ATOM 673 C CA . ASP A 1 85 ? 1.662 10.036 5.759 1.00 85.00 85 ASP A CA 1
ATOM 674 C C . ASP A 1 85 ? 2.870 9.484 4.941 1.00 85.00 85 ASP A C 1
ATOM 676 O O . ASP A 1 85 ? 3.173 9.956 3.842 1.00 85.00 85 ASP A O 1
ATOM 680 N N . THR A 1 86 ? 3.560 8.454 5.445 1.00 89.44 86 THR A N 1
ATOM 681 C CA . THR A 1 86 ? 4.706 7.794 4.794 1.00 89.44 86 THR A CA 1
ATOM 682 C C . THR A 1 86 ? 4.380 6.347 4.432 1.00 89.44 86 THR A C 1
ATOM 684 O O . THR A 1 86 ? 3.993 5.557 5.294 1.00 89.44 86 THR A O 1
ATOM 687 N N . VAL A 1 87 ? 4.603 5.961 3.172 1.00 90.44 87 VAL A N 1
ATOM 688 C CA . VAL A 1 87 ? 4.485 4.567 2.723 1.00 90.44 87 VAL A CA 1
ATOM 689 C C . VAL A 1 87 ? 5.744 3.809 3.123 1.00 90.44 87 VAL A C 1
ATOM 691 O O . VAL A 1 87 ? 6.819 3.957 2.527 1.00 90.44 87 VAL A O 1
ATOM 694 N N . VAL A 1 88 ? 5.609 2.981 4.155 1.00 90.19 88 VAL A N 1
ATOM 695 C CA . VAL A 1 88 ? 6.737 2.261 4.760 1.00 90.19 88 VAL A CA 1
ATOM 696 C C . VAL A 1 88 ? 7.028 0.932 4.064 1.00 90.19 88 VAL A C 1
ATOM 698 O O . VAL A 1 88 ? 8.176 0.488 4.036 1.00 90.19 88 VAL A O 1
ATOM 701 N N . THR A 1 89 ? 6.008 0.286 3.492 1.00 92.44 89 THR A N 1
ATOM 702 C CA . THR A 1 89 ? 6.157 -0.940 2.696 1.00 92.44 89 THR A CA 1
ATOM 703 C C . THR A 1 89 ? 4.896 -1.232 1.886 1.00 92.44 89 THR A C 1
ATOM 705 O O . THR A 1 89 ? 3.812 -0.751 2.216 1.00 92.44 89 THR A O 1
ATOM 708 N N . VAL A 1 90 ? 5.043 -2.087 0.874 1.00 92.38 90 VAL A N 1
ATOM 709 C CA . VAL A 1 90 ? 3.941 -2.745 0.163 1.00 92.38 90 VAL A CA 1
ATOM 710 C C . VAL A 1 90 ? 3.936 -4.235 0.515 1.00 92.38 90 VAL A C 1
ATOM 712 O O . VAL A 1 90 ? 4.993 -4.825 0.767 1.00 92.38 90 VAL A O 1
ATOM 715 N N . LEU A 1 91 ? 2.748 -4.826 0.585 1.00 92.50 91 LEU A N 1
ATOM 716 C CA . LEU A 1 91 ? 2.505 -6.223 0.918 1.00 92.50 91 LEU A CA 1
ATOM 717 C C . LEU A 1 91 ? 1.671 -6.907 -0.173 1.00 92.50 91 LEU A C 1
ATOM 719 O O . LEU A 1 91 ? 0.789 -6.268 -0.750 1.00 92.50 91 LEU A O 1
ATOM 723 N N . PRO A 1 92 ? 1.874 -8.214 -0.413 1.00 92.19 92 PRO A N 1
ATOM 724 C CA . PRO A 1 92 ? 0.957 -8.993 -1.234 1.00 92.19 92 PRO A CA 1
ATOM 725 C C . PRO A 1 92 ? -0.392 -9.160 -0.526 1.00 92.19 92 PRO A C 1
ATOM 727 O O . PRO A 1 92 ? -0.466 -9.132 0.709 1.00 92.19 92 PRO A O 1
ATOM 730 N N . LYS A 1 93 ? -1.441 -9.423 -1.312 1.00 88.38 93 LYS A N 1
ATOM 731 C CA . LYS A 1 93 ? -2.828 -9.588 -0.852 1.00 88.38 93 LYS A CA 1
ATOM 732 C C . LYS A 1 93 ? -2.968 -10.376 0.454 1.00 88.38 93 LYS A C 1
ATOM 734 O O . LYS A 1 93 ? -3.507 -9.855 1.424 1.00 88.38 93 LYS A O 1
ATOM 739 N N . GLY A 1 94 ? -2.428 -11.597 0.495 1.00 87.31 94 GLY A N 1
ATOM 740 C CA . GLY A 1 94 ? -2.611 -12.500 1.637 1.00 87.31 94 GLY A CA 1
ATOM 741 C C . GLY A 1 94 ? -2.069 -11.947 2.960 1.00 87.31 94 GLY A C 1
ATOM 742 O O . GLY A 1 94 ? -2.685 -12.144 4.000 1.00 87.31 94 GLY A O 1
ATOM 743 N N . HIS A 1 95 ? -0.965 -11.192 2.926 1.00 85.12 95 HIS A N 1
ATOM 744 C CA . HIS A 1 95 ? -0.413 -10.577 4.138 1.00 85.12 95 HIS A CA 1
ATOM 745 C C . HIS A 1 95 ? -1.241 -9.366 4.581 1.00 85.12 95 HIS A C 1
ATOM 747 O O . HIS A 1 95 ? -1.457 -9.173 5.774 1.00 85.12 95 HIS A O 1
ATOM 753 N N . GLY A 1 96 ? -1.715 -8.552 3.634 1.00 82.75 96 GLY A N 1
ATOM 754 C CA . GLY A 1 96 ? -2.583 -7.418 3.954 1.00 82.75 96 GLY A CA 1
ATOM 755 C C . GLY A 1 96 ? -3.915 -7.861 4.560 1.00 82.75 96 GLY A C 1
ATOM 756 O O . GLY A 1 96 ? -4.332 -7.319 5.582 1.00 82.75 96 GLY A O 1
ATOM 757 N N . GLU A 1 97 ? -4.539 -8.898 3.995 1.00 85.69 97 GLU A N 1
ATOM 758 C CA . GLU A 1 97 ? -5.777 -9.488 4.521 1.00 85.69 97 GLU A CA 1
ATOM 759 C C . GLU A 1 97 ? -5.596 -10.047 5.938 1.00 85.69 97 GLU A C 1
ATOM 761 O O . GLU A 1 97 ? -6.463 -9.852 6.789 1.00 85.69 97 GLU A O 1
ATOM 766 N N . GLU A 1 98 ? -4.455 -10.678 6.229 1.00 85.00 98 GLU A N 1
ATOM 767 C CA . GLU A 1 98 ? -4.146 -11.175 7.572 1.00 85.00 98 GLU A CA 1
ATOM 768 C C . GLU A 1 98 ? -4.050 -10.037 8.602 1.00 8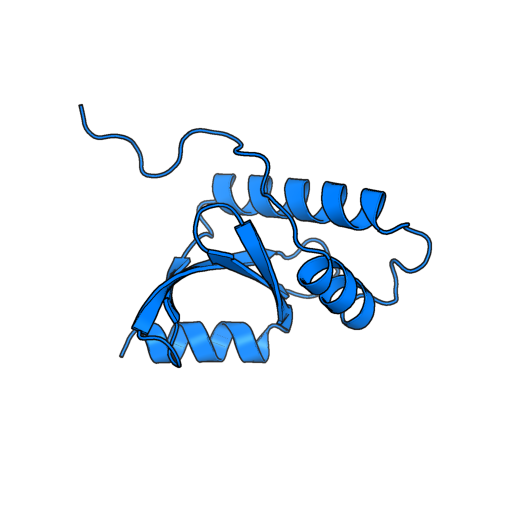5.00 98 GLU A C 1
ATOM 770 O O . GLU A 1 98 ? -4.594 -10.150 9.703 1.00 85.00 98 GLU A O 1
ATOM 775 N N . ILE A 1 99 ? -3.406 -8.917 8.253 1.00 83.69 99 ILE A N 1
ATOM 776 C CA . ILE A 1 99 ? -3.324 -7.753 9.149 1.00 83.69 99 ILE A CA 1
ATOM 777 C C . ILE A 1 99 ? -4.716 -7.162 9.386 1.00 83.69 99 ILE A C 1
ATOM 779 O O . ILE A 1 99 ? -5.045 -6.830 10.524 1.00 83.69 99 ILE A O 1
ATOM 783 N N . LEU A 1 100 ? -5.544 -7.060 8.342 1.00 81.94 100 LEU A N 1
ATOM 784 C CA . LEU A 1 100 ? -6.915 -6.566 8.476 1.00 81.94 100 LEU A CA 1
ATOM 785 C C . LEU A 1 100 ? -7.760 -7.452 9.397 1.00 81.94 100 LEU A C 1
ATOM 787 O O . LEU A 1 100 ? -8.506 -6.924 10.216 1.00 81.94 100 LEU A O 1
ATOM 791 N N . GLN A 1 101 ? -7.625 -8.777 9.304 1.00 82.06 101 GLN A N 1
ATOM 792 C CA . GLN A 1 101 ? -8.327 -9.702 10.199 1.00 82.06 101 GLN A CA 1
ATOM 793 C C . GLN A 1 101 ? -7.857 -9.562 11.651 1.00 82.06 101 GLN A C 1
ATOM 795 O O . GLN A 1 101 ? -8.682 -9.526 12.560 1.00 82.06 101 GLN A O 1
ATOM 800 N N . ARG A 1 102 ? -6.542 -9.447 11.882 1.00 78.31 102 ARG A N 1
ATOM 801 C CA . ARG A 1 102 ? -5.977 -9.289 13.233 1.00 78.31 102 ARG A CA 1
ATOM 802 C C . ARG A 1 102 ? -6.334 -7.950 13.873 1.00 78.31 102 ARG A C 1
ATOM 804 O O . ARG A 1 102 ? -6.560 -7.906 15.072 1.00 78.31 102 ARG A O 1
ATOM 811 N N . GLY A 1 103 ? -6.378 -6.872 13.093 1.00 65.62 103 GLY A N 1
ATOM 812 C CA . GLY A 1 103 ? -6.697 -5.532 13.588 1.00 65.62 103 GLY A CA 1
ATOM 813 C C . GLY A 1 103 ? -8.172 -5.298 13.924 1.00 65.62 103 GLY A C 1
ATOM 814 O O . GLY A 1 103 ? -8.497 -4.259 14.493 1.00 65.62 103 GLY A O 1
ATOM 815 N N . GLN A 1 104 ? -9.058 -6.230 13.557 1.00 60.19 104 GLN A N 1
ATOM 816 C CA . GLN A 1 104 ? -10.489 -6.203 13.891 1.00 60.19 104 GLN A CA 1
ATOM 817 C C . GLN A 1 104 ? -10.846 -7.042 15.131 1.00 60.19 104 GLN A C 1
ATOM 819 O O . GLN A 1 104 ? -12.001 -6.999 15.559 1.00 60.19 104 GLN A O 1
ATOM 824 N N . ALA A 1 105 ? -9.897 -7.816 15.668 1.00 54.88 105 ALA A N 1
ATOM 825 C CA . ALA A 1 105 ? -10.067 -8.638 16.869 1.00 54.88 105 ALA A CA 1
ATOM 826 C C . ALA A 1 105 ? -9.818 -7.826 18.149 1.00 54.88 105 ALA A C 1
ATOM 828 O O . ALA A 1 105 ? -10.534 -8.090 19.142 1.00 54.88 105 ALA A O 1
#

Foldseek 3Di:
DDPDPDDAQDQFAEDPQALVQLCVVQVVVVVDDSVRSSVVVSVQQNVQVVVVQKDWFADPVPRHIWIWGWGPPRVATKIFIDDPSHGPHIGHPVVSVVRVVVRVD

Mean predicted aligned error: 6.79 Å

Sequence (105 aa):
MLRGPFPGHRRYSITHRAVQRLRELVPSMDDLDDEGLRDRLDEALGKAEEDGKAVRTLDAMLNEPQVLIPVDEFGEVLFAIIKEDTVVTVLPKGHGEEILQRGQA

Secondary structure (DSSP, 8-state):
----S--S----EE-HHHHHHHHHH-GGGTTS-HHHHHHHHHHHHHHHHHTT--EEEE-TTT--EEEEEEE-TTSS-EEEEEETTEEEEEEEHHHHHHHHHHTT-

pLDDT: mean 83.29, std 13.12, range [35.81, 94.19]

Radius of gyration: 13.47 Å; Cα contacts (8 Å, |Δi|>4): 147; chains: 1; bounding box: 29×35×36 Å

Solvent-accessible surface area (backbone atoms only — not comparable to full-atom values): 6048 Å² total; per-residue (Å²): 134,84,76,67,96,67,74,80,81,71,83,57,47,70,37,71,62,17,48,54,43,44,47,74,76,34,62,94,51,68,90,50,53,76,64,56,51,44,54,52,49,44,52,42,48,46,51,26,48,75,72,61,52,60,40,82,35,47,37,89,89,73,74,41,79,30,35,40,34,58,33,65,88,69,84,50,55,29,20,37,38,32,45,95,70,24,33,64,35,49,35,57,44,73,59,39,52,50,49,55,57,60,48,73,111

Nearest PDB structures (foldseek):
  1ncc-assembly1_N  TM=6.796E-01  e=3.310E+00  Influenza A virus (A/tern/Australia/G70C/1975(H11N9))
  7tol-assembly1_A  TM=6.003E-01  e=1.866E+00  Methanocaldococcus jannaschii
  3tvv-assembly1_A  TM=6.008E-01  e=3.759E+00  Saccharomyces cerevisiae S288C
  7tom-assembly1_A  TM=4.922E-01  e=3.106E+00  Methanocaldococcus jannaschii